Protein AF-A0A521XSM0-F1 (afdb_monomer_lite)

Sequence (85 aa):
EEDQRTRFGHMLEAFEYGAPPHGGVAPGMDRTAALFAQETDIRETIAFPKTKSATDLMTGAPSPVDQAALDVVGLTVKKDVIPNP

Radius of gyration: 21.19 Å; chains: 1; bounding box: 44×44×40 Å

pLDDT: mean 91.4, std 12.38, range [40.0, 98.19]

Secondary structure (DSSP, 8-state):
-HHHHHHHHHHHHHHHTTPPP-------HHHHHHHHTT-SSGGGSSSSPPPTTS-BTTTTBS----HHHHHHTT----S--PPP-

Foldseek 3Di:
DVVCCVPCVVVVVVVVVPDDDDDDDDDDPLVVQCVVVVHPDSVVVDPQDADPLRAGPVVRPPDDDDPVVCVVVVHDDDPDDDPDD

Structure (mmCIF, N/CA/C/O backbone):
data_AF-A0A521XSM0-F1
#
_entry.id   AF-A0A521XSM0-F1
#
loop_
_atom_site.group_PDB
_atom_site.id
_atom_site.type_symbol
_atom_site.label_atom_id
_atom_site.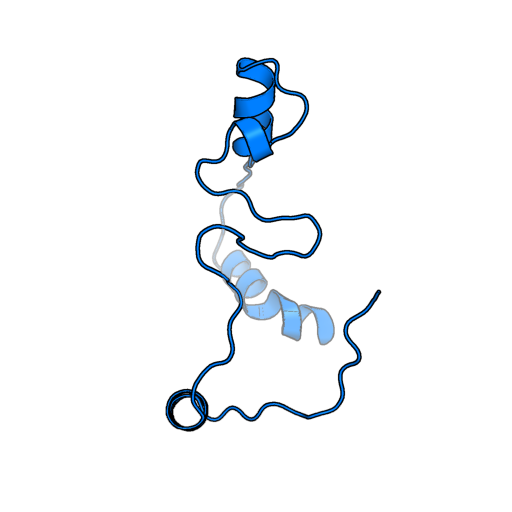label_alt_id
_atom_site.label_comp_id
_atom_site.label_asym_id
_atom_site.label_entity_id
_atom_site.label_seq_id
_atom_site.pdbx_PDB_ins_code
_atom_site.Cartn_x
_atom_site.Cartn_y
_atom_site.Cartn_z
_atom_site.occupancy
_atom_site.B_iso_or_equiv
_atom_site.auth_seq_id
_atom_site.auth_comp_id
_atom_site.auth_asym_id
_atom_site.auth_atom_id
_atom_site.pdbx_PDB_model_num
ATOM 1 N N . GLU A 1 1 ? 25.347 -2.912 -9.848 1.00 67.75 1 GLU A N 1
ATOM 2 C CA . GLU A 1 1 ? 24.746 -2.585 -11.160 1.00 67.75 1 GLU A CA 1
ATOM 3 C C . G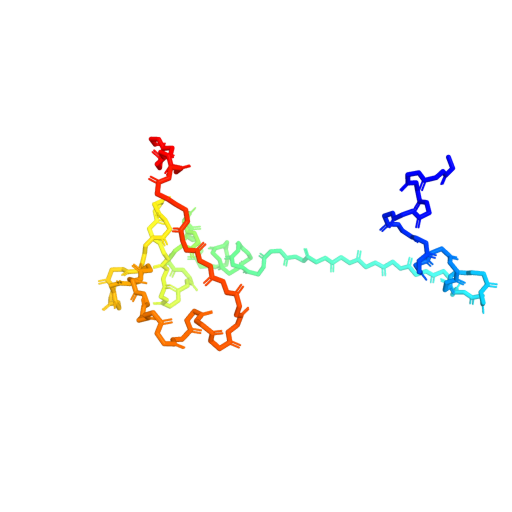LU A 1 1 ? 23.613 -3.546 -11.523 1.00 67.75 1 GLU A C 1
ATOM 5 O O . GLU A 1 1 ? 22.514 -3.086 -11.801 1.00 67.75 1 GLU A O 1
ATOM 10 N N . GLU A 1 2 ? 23.823 -4.860 -11.425 1.00 83.06 2 GLU A N 1
ATOM 11 C CA . GLU A 1 2 ? 22.812 -5.881 -11.760 1.00 83.06 2 GLU A CA 1
ATOM 12 C C . GLU A 1 2 ? 21.528 -5.831 -10.900 1.00 83.06 2 GLU A C 1
ATOM 14 O O . GLU A 1 2 ? 20.421 -5.869 -11.438 1.00 83.06 2 GLU A O 1
ATOM 19 N N . ASP A 1 3 ? 21.645 -5.647 -9.580 1.00 91.19 3 ASP A N 1
ATOM 20 C CA . ASP A 1 3 ? 20.482 -5.527 -8.676 1.00 91.19 3 ASP A CA 1
ATOM 21 C C . ASP A 1 3 ? 19.628 -4.276 -8.969 1.00 91.19 3 ASP A C 1
ATOM 23 O O . ASP A 1 3 ? 18.398 -4.326 -9.024 1.00 91.19 3 ASP A O 1
ATOM 27 N N . GLN A 1 4 ? 20.281 -3.146 -9.259 1.00 90.00 4 GLN A N 1
ATOM 28 C CA . GLN A 1 4 ? 19.596 -1.903 -9.631 1.00 90.00 4 GLN A CA 1
ATOM 29 C C . GLN A 1 4 ? 18.865 -2.048 -10.965 1.00 90.00 4 GLN A C 1
ATOM 31 O O . GLN A 1 4 ? 17.723 -1.606 -11.093 1.00 90.00 4 GLN A O 1
ATOM 36 N N . ARG A 1 5 ? 19.496 -2.701 -11.949 1.00 91.88 5 ARG A N 1
ATOM 37 C CA . ARG A 1 5 ? 18.883 -2.949 -13.255 1.00 91.88 5 ARG A CA 1
ATOM 38 C C . ARG A 1 5 ? 17.689 -3.901 -13.139 1.00 91.88 5 ARG A C 1
ATOM 40 O O . ARG A 1 5 ? 16.663 -3.637 -13.755 1.00 91.88 5 ARG A O 1
ATOM 47 N N . THR A 1 6 ? 17.781 -4.932 -12.300 1.00 94.19 6 THR A N 1
ATOM 48 C CA . THR A 1 6 ? 16.684 -5.886 -12.056 1.00 94.19 6 THR A CA 1
ATOM 49 C C . THR A 1 6 ? 15.477 -5.226 -11.386 1.00 94.19 6 THR A C 1
ATOM 51 O O . THR A 1 6 ? 14.340 -5.472 -11.780 1.00 94.19 6 THR A O 1
ATOM 54 N N . ARG A 1 7 ? 15.697 -4.363 -10.387 1.00 94.00 7 ARG A N 1
ATOM 55 C CA . ARG A 1 7 ? 14.606 -3.749 -9.609 1.00 94.00 7 ARG A CA 1
ATOM 56 C C . ARG A 1 7 ? 14.027 -2.481 -10.241 1.00 94.00 7 ARG A C 1
ATOM 58 O O . ARG A 1 7 ? 12.836 -2.225 -10.092 1.00 94.00 7 ARG A O 1
ATOM 65 N N . PHE A 1 8 ? 14.851 -1.690 -10.931 1.00 95.94 8 PHE A N 1
ATOM 66 C CA . PHE A 1 8 ? 14.501 -0.333 -11.377 1.00 95.94 8 PHE A CA 1
ATOM 67 C C . PHE A 1 8 ? 14.833 -0.048 -12.849 1.00 95.94 8 PHE A C 1
ATOM 69 O O . PHE A 1 8 ? 14.701 1.092 -13.287 1.00 95.94 8 PHE A O 1
ATOM 76 N N . GLY A 1 9 ? 15.247 -1.049 -13.634 1.00 94.25 9 GLY A N 1
ATOM 77 C CA . GLY A 1 9 ? 15.744 -0.851 -15.001 1.00 94.25 9 GLY A CA 1
ATOM 78 C C . GLY A 1 9 ? 14.787 -0.097 -15.925 1.00 94.25 9 GLY A C 1
ATOM 79 O O . GLY A 1 9 ? 15.223 0.844 -16.580 1.00 94.25 9 GLY A O 1
ATOM 80 N N . HIS A 1 10 ? 13.497 -0.446 -15.906 1.00 93.75 10 HIS A N 1
ATOM 81 C CA . HIS A 1 10 ? 12.467 0.220 -16.715 1.00 93.75 10 HIS A CA 1
ATOM 82 C C . HIS A 1 10 ? 12.321 1.716 -16.380 1.00 93.75 10 HIS A C 1
ATOM 84 O O . HIS A 1 10 ? 12.126 2.543 -17.264 1.00 93.75 10 HIS A O 1
ATOM 90 N N . MET A 1 11 ? 12.427 2.075 -15.097 1.00 95.31 11 MET A N 1
ATOM 91 C CA . MET A 1 11 ? 12.312 3.459 -14.636 1.00 95.31 11 MET A CA 1
ATOM 92 C C . MET A 1 11 ? 13.559 4.267 -15.005 1.00 95.31 11 MET A C 1
ATO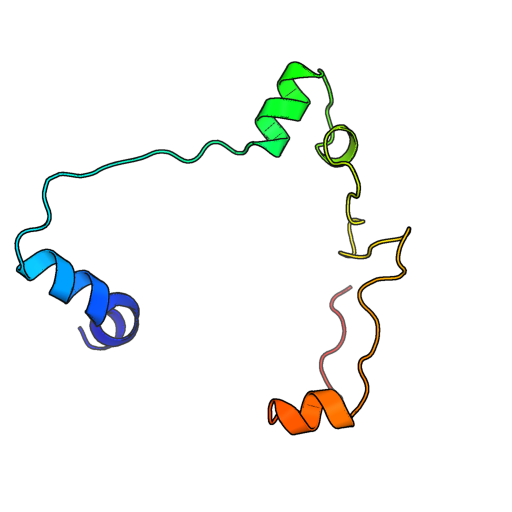M 94 O O . MET A 1 11 ? 13.443 5.408 -15.440 1.00 95.31 11 MET A O 1
ATOM 98 N N . LEU A 1 12 ? 14.747 3.673 -14.855 1.00 93.50 12 LEU A N 1
ATOM 99 C CA . LEU A 1 12 ? 16.012 4.315 -15.219 1.00 93.50 12 LEU A CA 1
ATOM 100 C C . LEU A 1 12 ? 16.082 4.598 -16.722 1.00 93.50 12 LEU A C 1
ATOM 102 O O . LEU A 1 12 ? 16.431 5.706 -17.110 1.00 93.50 12 LEU A O 1
ATOM 106 N N . GLU A 1 13 ? 15.675 3.634 -17.549 1.00 93.81 13 GLU A N 1
ATOM 107 C CA . GLU A 1 13 ? 15.562 3.807 -19.000 1.00 93.81 13 GLU A CA 1
ATOM 108 C C . GLU A 1 13 ? 14.571 4.927 -19.357 1.00 93.81 13 GLU A C 1
ATOM 110 O O . GLU A 1 13 ? 14.877 5.793 -20.171 1.00 93.81 13 GLU A O 1
ATOM 115 N N . ALA A 1 14 ? 13.417 4.997 -18.685 1.00 94.69 14 ALA A N 1
ATOM 116 C CA . ALA A 1 14 ? 12.462 6.086 -18.894 1.00 94.69 14 ALA A CA 1
ATOM 117 C C . ALA A 1 14 ? 13.056 7.479 -18.591 1.00 94.69 14 ALA A C 1
ATOM 119 O O . ALA A 1 14 ? 12.708 8.455 -19.257 1.00 94.69 14 ALA A O 1
ATOM 120 N N . PHE A 1 15 ? 13.967 7.593 -17.618 1.00 93.81 15 PHE A N 1
ATOM 121 C CA . PHE A 1 15 ? 14.644 8.857 -17.308 1.00 93.81 15 PHE A CA 1
ATOM 122 C C . PHE A 1 15 ? 15.672 9.274 -18.368 1.00 93.81 15 PHE A C 1
ATOM 124 O O . PHE A 1 15 ? 15.862 10.476 -18.573 1.00 93.81 15 PHE A O 1
ATOM 131 N N . GLU A 1 16 ? 16.277 8.324 -19.086 1.00 94.62 16 GLU A N 1
ATOM 132 C CA . GLU A 1 16 ? 17.225 8.597 -20.178 1.00 94.62 16 GLU A CA 1
ATOM 133 C C . GLU A 1 16 ? 16.561 9.313 -21.371 1.00 94.62 16 GLU A C 1
ATOM 135 O O . GLU A 1 16 ? 17.226 10.056 -22.093 1.00 94.62 16 GLU A O 1
ATOM 140 N N . TYR A 1 17 ? 15.237 9.192 -21.531 1.00 95.44 17 TYR A N 1
ATOM 141 C CA . TYR A 1 17 ? 14.457 9.904 -22.554 1.00 95.44 17 TYR A CA 1
ATOM 142 C C . TYR A 1 17 ? 14.092 11.355 -22.187 1.00 95.44 17 TYR A C 1
ATOM 144 O O . TYR A 1 17 ? 13.301 11.989 -22.886 1.00 95.44 17 TYR A O 1
ATOM 152 N N . GLY A 1 18 ? 14.674 11.908 -21.118 1.00 92.00 18 GLY A N 1
ATOM 153 C CA . GLY A 1 18 ? 14.523 13.321 -20.764 1.00 92.00 18 GLY A CA 1
ATOM 154 C C . GLY A 1 18 ? 13.315 13.610 -19.877 1.00 92.00 18 GLY A C 1
ATOM 155 O O . GLY A 1 18 ? 12.559 14.548 -20.138 1.00 92.00 18 GLY A O 1
ATOM 156 N N . ALA A 1 19 ? 13.134 12.826 -18.810 1.00 94.31 19 ALA A N 1
ATOM 157 C CA . ALA A 1 19 ? 12.132 13.139 -17.794 1.00 94.31 19 ALA A CA 1
ATOM 158 C C . ALA A 1 19 ? 12.385 14.545 -17.190 1.00 94.31 19 ALA A C 1
ATOM 160 O O . ALA A 1 19 ? 13.519 14.853 -16.814 1.00 94.31 19 ALA A O 1
ATOM 161 N N . PRO A 1 20 ? 11.361 15.415 -17.080 1.00 95.06 20 PRO A N 1
ATOM 162 C CA . PRO A 1 20 ? 11.528 16.766 -16.543 1.00 95.06 20 PRO A CA 1
ATOM 163 C C . PRO A 1 20 ? 11.793 16.738 -15.028 1.00 95.06 20 PRO A C 1
ATOM 165 O O .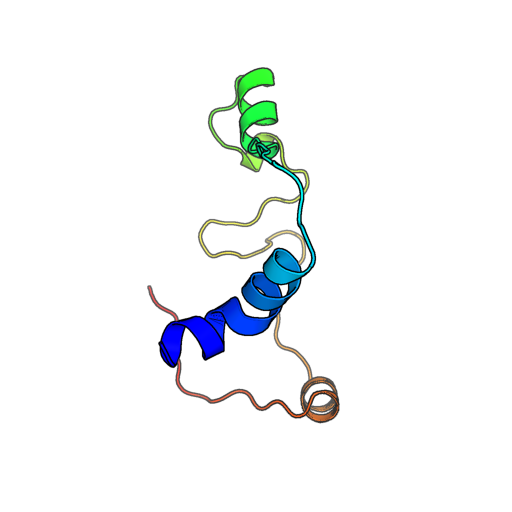 PRO A 1 20 ? 11.524 15.725 -14.378 1.00 95.06 20 PRO A O 1
ATOM 168 N N . PRO A 1 21 ? 12.243 17.848 -14.415 1.00 95.19 21 PRO A N 1
ATOM 169 C CA . PRO A 1 21 ? 12.252 17.980 -12.961 1.00 95.19 21 PRO A CA 1
ATOM 170 C C . PRO A 1 21 ? 10.831 17.799 -12.409 1.00 95.19 21 PRO A C 1
ATOM 172 O O . PRO A 1 21 ? 9.929 18.565 -12.745 1.00 95.19 21 PRO A O 1
ATOM 175 N N . HIS A 1 22 ? 10.622 16.776 -11.585 1.00 94.69 22 HIS A N 1
ATOM 176 C CA . HIS A 1 22 ? 9.313 16.424 -11.042 1.00 94.69 22 HIS A CA 1
ATOM 177 C C . HIS A 1 22 ? 9.407 16.115 -9.547 1.00 94.69 22 HIS A C 1
ATOM 179 O O . HIS A 1 22 ? 10.443 15.691 -9.039 1.00 94.69 2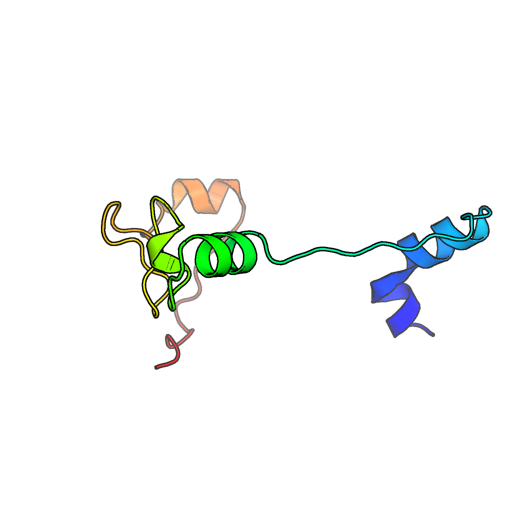2 HIS A O 1
ATOM 185 N N . GLY A 1 23 ? 8.306 16.346 -8.838 1.00 95.94 23 GLY A N 1
ATOM 186 C CA . GLY A 1 23 ? 8.167 16.081 -7.413 1.00 95.94 23 GLY A CA 1
ATOM 187 C C . GLY A 1 23 ? 6.695 16.090 -7.018 1.00 95.94 23 GLY A C 1
ATOM 188 O O . GLY A 1 23 ? 5.864 16.674 -7.712 1.00 95.94 23 GLY A O 1
ATOM 189 N N . GLY A 1 24 ? 6.365 15.425 -5.916 1.00 95.94 24 GLY A N 1
ATOM 190 C CA . GLY A 1 24 ? 4.991 15.310 -5.439 1.00 95.94 24 GLY A CA 1
ATOM 191 C C . GLY A 1 24 ? 4.922 14.923 -3.968 1.00 95.94 24 GLY A C 1
ATOM 192 O O . GLY A 1 24 ? 5.933 14.609 -3.342 1.00 95.94 24 GLY A O 1
ATOM 193 N N . VAL A 1 25 ? 3.711 14.955 -3.419 1.00 96.94 25 VAL A N 1
ATOM 194 C CA . VAL A 1 25 ? 3.408 14.563 -2.039 1.00 96.94 25 VAL A CA 1
ATOM 195 C C . VAL A 1 25 ? 2.096 13.781 -2.017 1.00 96.94 25 VAL A C 1
ATOM 197 O O . VAL A 1 25 ? 1.187 14.082 -2.788 1.00 96.94 25 VAL A O 1
ATOM 200 N N . ALA A 1 26 ? 1.995 12.788 -1.134 1.00 96.38 26 ALA A N 1
ATOM 201 C CA . ALA A 1 26 ? 0.789 11.989 -0.932 1.00 96.38 26 ALA A CA 1
ATOM 202 C C . ALA A 1 26 ? 0.367 12.052 0.549 1.00 96.38 26 ALA A C 1
ATOM 204 O O . ALA A 1 26 ? 0.979 11.377 1.381 1.00 96.38 26 ALA A O 1
ATOM 205 N N . PRO A 1 27 ? -0.629 12.882 0.918 1.00 95.56 27 PRO A N 1
ATOM 206 C CA . PRO A 1 27 ? -1.139 12.909 2.283 1.00 95.56 27 PRO A CA 1
ATOM 207 C C . PRO A 1 27 ? -1.951 11.643 2.589 1.00 95.56 27 PRO A C 1
ATOM 209 O O . PRO A 1 27 ? -2.673 11.124 1.738 1.00 95.56 27 PRO A O 1
ATOM 212 N N . GLY A 1 28 ? -1.862 11.159 3.829 1.00 96.94 28 GLY A N 1
ATOM 213 C CA . GLY A 1 28 ? -2.675 10.037 4.298 1.00 96.94 28 GLY A CA 1
ATOM 214 C C . GLY A 1 28 ? -4.124 10.466 4.525 1.00 96.94 28 GLY A C 1
ATOM 215 O O . GLY A 1 28 ? -4.438 10.984 5.594 1.00 96.94 28 GLY A O 1
ATOM 216 N N . MET A 1 29 ? -4.992 10.235 3.537 1.00 97.00 29 MET A N 1
ATOM 217 C CA . MET A 1 29 ? -6.387 10.700 3.534 1.00 97.00 29 MET A CA 1
ATOM 218 C C . MET A 1 29 ? -7.177 10.268 4.775 1.00 97.00 29 MET A C 1
ATOM 220 O O . MET A 1 29 ? -7.846 11.104 5.381 1.00 97.00 29 MET A O 1
ATOM 224 N N . ASP A 1 30 ? -7.049 9.012 5.211 1.00 97.50 30 ASP A N 1
ATOM 225 C CA . ASP A 1 30 ? -7.779 8.496 6.380 1.00 97.50 30 ASP A CA 1
ATOM 226 C C . ASP A 1 30 ? -7.373 9.226 7.665 1.00 97.50 30 ASP A C 1
ATOM 228 O O . ASP A 1 30 ? -8.207 9.598 8.493 1.00 97.50 30 ASP A O 1
ATOM 232 N N . ARG A 1 31 ? -6.069 9.503 7.804 1.00 97.69 31 ARG A N 1
ATOM 233 C CA . ARG A 1 31 ? -5.535 10.266 8.933 1.00 97.69 31 ARG A CA 1
ATOM 234 C C . ARG A 1 31 ? -5.977 11.722 8.870 1.00 97.69 31 ARG A C 1
ATOM 236 O O . ARG A 1 31 ? -6.340 12.274 9.903 1.00 97.69 31 ARG A O 1
ATOM 243 N N . THR A 1 32 ? -5.948 12.344 7.694 1.00 98.00 32 THR A N 1
ATOM 244 C CA . THR A 1 32 ? -6.429 13.717 7.507 1.00 98.00 32 THR A CA 1
ATOM 245 C C . THR A 1 32 ? -7.905 13.836 7.892 1.00 98.00 32 THR A C 1
ATOM 247 O O . THR A 1 32 ? -8.260 14.744 8.640 1.00 98.00 32 THR A O 1
ATOM 250 N N . ALA A 1 33 ? -8.747 12.894 7.460 1.00 97.88 33 ALA A N 1
ATOM 251 C CA . ALA A 1 33 ? -10.159 12.850 7.825 1.00 97.88 33 ALA A CA 1
ATOM 252 C C . ALA A 1 33 ? -10.362 12.667 9.338 1.00 97.88 33 ALA A C 1
ATOM 254 O O . ALA A 1 33 ? -11.131 13.416 9.933 1.00 97.88 33 ALA A O 1
ATOM 255 N N . ALA A 1 34 ? -9.637 11.738 9.972 1.00 98.19 34 ALA A N 1
ATOM 256 C CA . ALA A 1 34 ? -9.716 11.517 11.419 1.00 98.19 34 ALA A CA 1
ATOM 257 C C . ALA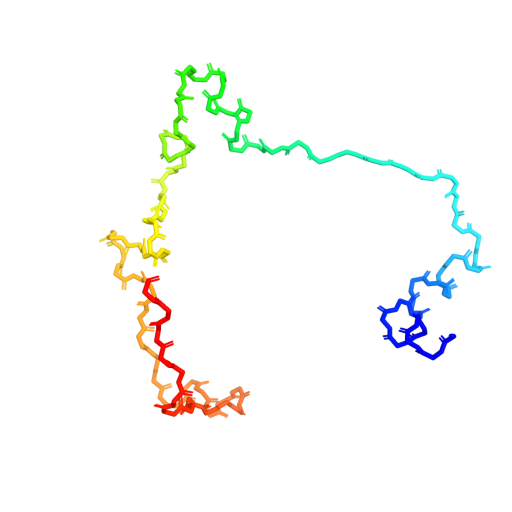 A 1 34 ? -9.341 12.776 12.213 1.00 98.19 34 ALA A C 1
ATOM 259 O O . ALA A 1 34 ? -10.060 13.170 13.124 1.00 98.19 34 ALA A O 1
ATOM 260 N N . LEU A 1 35 ? -8.277 13.479 11.811 1.00 97.88 35 LEU A N 1
ATOM 261 C CA . LEU A 1 35 ? -7.878 14.736 12.450 1.00 97.88 35 LEU A CA 1
ATOM 262 C C . LEU A 1 35 ? -8.964 15.817 12.343 1.00 97.88 35 LEU A C 1
ATOM 264 O O . LEU A 1 35 ? -9.214 16.519 13.321 1.00 97.88 35 LEU A O 1
ATOM 268 N N . PHE A 1 36 ? -9.625 15.947 11.189 1.00 97.94 36 PHE A N 1
ATOM 269 C CA . PHE A 1 36 ? -10.726 16.902 11.012 1.00 97.94 36 PHE A CA 1
ATOM 270 C C . PHE A 1 36 ? -11.994 16.506 11.771 1.00 97.94 36 PHE A C 1
ATOM 272 O O . PHE A 1 36 ? -12.710 17.385 12.243 1.00 97.94 36 PHE A O 1
ATOM 279 N N . ALA A 1 37 ? -12.241 15.207 11.931 1.00 98.00 37 ALA A N 1
ATOM 280 C CA . ALA A 1 37 ? -13.326 14.674 12.748 1.00 98.00 37 ALA A CA 1
ATOM 281 C C . ALA A 1 37 ? -13.007 14.663 14.257 1.00 98.00 37 ALA A C 1
ATOM 283 O O . ALA A 1 37 ? -13.861 14.290 15.050 1.00 98.00 37 ALA A O 1
ATOM 284 N N . GLN A 1 38 ? -11.801 15.088 14.662 1.00 97.81 38 GLN A N 1
ATOM 285 C CA . GLN A 1 38 ? -11.285 14.981 16.035 1.00 97.81 38 GLN A CA 1
ATOM 286 C C . GLN A 1 38 ? -11.234 13.538 16.568 1.00 97.81 38 GLN A C 1
ATOM 288 O O . GLN A 1 38 ? -11.257 13.313 17.777 1.00 97.81 38 GLN A O 1
ATOM 293 N N . GLU A 1 39 ? -11.095 12.570 15.666 1.00 98.19 39 GLU A N 1
ATOM 294 C CA . GLU A 1 39 ? -11.003 11.153 15.980 1.00 98.19 39 GLU A CA 1
ATOM 295 C C . GLU A 1 39 ? -9.553 10.694 16.147 1.00 98.19 39 GLU A C 1
ATOM 297 O O . GLU A 1 39 ? -8.633 11.111 15.434 1.00 98.19 39 GLU A O 1
ATOM 302 N N . THR A 1 40 ? -9.339 9.799 17.112 1.00 96.50 40 THR A N 1
ATOM 303 C CA . THR A 1 40 ? -8.001 9.260 17.421 1.00 96.50 40 THR A CA 1
ATOM 304 C C . THR A 1 40 ? -7.674 7.983 16.645 1.00 96.50 40 THR A C 1
ATOM 306 O O . THR A 1 40 ? -6.495 7.674 16.439 1.00 96.50 40 THR A O 1
ATOM 309 N N . ASP A 1 41 ? -8.700 7.272 16.172 1.00 96.56 41 ASP A N 1
ATOM 310 C CA . ASP A 1 41 ? -8.596 6.056 15.370 1.00 96.56 41 ASP A CA 1
ATOM 311 C C . ASP A 1 41 ? -9.165 6.316 13.967 1.00 96.56 41 ASP A C 1
ATOM 313 O O . ASP A 1 41 ? -10.267 6.833 13.811 1.00 96.56 41 ASP A O 1
ATOM 317 N N . ILE A 1 42 ? -8.417 5.936 12.927 1.00 97.00 42 ILE A N 1
ATOM 318 C CA . ILE A 1 42 ? -8.861 6.078 11.529 1.00 97.00 42 ILE A CA 1
ATOM 319 C C . ILE A 1 42 ? -10.072 5.195 11.213 1.00 97.00 42 ILE A C 1
ATOM 321 O O . ILE A 1 42 ? -10.758 5.412 10.222 1.00 97.00 42 ILE A O 1
ATOM 325 N N . ARG A 1 43 ? -10.342 4.181 12.042 1.00 96.31 43 ARG A N 1
ATOM 326 C CA . ARG A 1 43 ? -11.492 3.294 11.864 1.00 96.31 43 ARG A CA 1
ATOM 327 C C . ARG A 1 43 ? -12.825 4.018 12.047 1.00 96.31 43 ARG A C 1
ATOM 329 O O . ARG A 1 43 ? -13.799 3.574 11.456 1.00 96.31 43 ARG A O 1
ATOM 336 N N . GLU A 1 44 ? -12.841 5.147 12.755 1.00 96.94 44 GLU A N 1
ATOM 337 C CA . GLU A 1 44 ? -14.034 5.990 12.922 1.00 96.94 44 GLU A CA 1
ATOM 338 C C . GLU A 1 44 ? -14.370 6.807 11.659 1.00 96.94 44 GLU A C 1
ATOM 340 O O . GLU A 1 44 ? -15.486 7.297 11.510 1.00 96.94 44 GLU A O 1
ATOM 345 N N . THR A 1 45 ? -13.431 6.936 10.712 1.00 97.12 45 THR A N 1
ATOM 346 C CA . THR A 1 45 ? -13.630 7.670 9.446 1.00 97.12 45 THR A CA 1
ATOM 347 C C . THR A 1 45 ? -13.659 6.778 8.206 1.00 97.12 45 THR A C 1
ATOM 349 O O . THR A 1 45 ? -13.816 7.274 7.089 1.00 97.12 45 THR A O 1
ATOM 352 N N . ILE A 1 46 ? -13.562 5.459 8.381 1.00 97.81 46 ILE A N 1
ATOM 353 C CA . ILE A 1 46 ? -13.637 4.466 7.306 1.00 97.81 46 ILE A CA 1
ATOM 354 C C . ILE A 1 46 ? -14.971 3.730 7.429 1.00 97.81 46 ILE A C 1
ATOM 356 O O . ILE A 1 46 ? -15.267 3.165 8.472 1.00 97.81 46 ILE A O 1
ATOM 360 N N . ALA A 1 47 ? -15.759 3.675 6.352 1.00 96.69 47 ALA A N 1
ATOM 361 C CA . ALA A 1 47 ? -17.101 3.081 6.394 1.00 96.69 47 ALA A CA 1
ATOM 362 C C . ALA A 1 47 ? -17.117 1.591 6.804 1.00 96.69 47 ALA A C 1
ATOM 364 O O . ALA A 1 47 ? -18.004 1.162 7.535 1.00 96.69 47 ALA A O 1
ATOM 365 N N . PHE A 1 48 ? -16.136 0.806 6.339 1.00 96.88 48 PHE A N 1
ATOM 366 C CA . PHE A 1 48 ? -16.022 -0.634 6.615 1.00 96.88 48 PHE A CA 1
ATOM 367 C C . PHE A 1 48 ? -14.586 -0.995 7.031 1.00 96.88 48 PHE A C 1
ATOM 369 O O . PHE A 1 48 ? -13.818 -1.557 6.233 1.00 96.88 48 PHE A O 1
ATOM 376 N N . PRO A 1 49 ? -14.174 -0.625 8.257 1.00 96.62 49 PRO A N 1
ATOM 377 C CA . PRO A 1 49 ? -12.809 -0.821 8.708 1.00 96.62 49 PRO A CA 1
ATOM 378 C C . PRO A 1 49 ? -12.515 -2.307 8.923 1.00 96.62 49 PRO A C 1
ATOM 380 O O . PRO A 1 49 ? -13.394 -3.108 9.245 1.00 96.62 49 PRO A O 1
ATOM 383 N N . LYS A 1 50 ? -11.245 -2.681 8.780 1.00 96.75 50 LYS A N 1
ATOM 384 C CA . LYS A 1 50 ? -10.767 -4.016 9.155 1.00 96.75 50 LYS A CA 1
ATOM 385 C C . LYS A 1 50 ? -10.323 -4.028 10.618 1.00 96.75 50 LYS A C 1
ATOM 387 O O . LYS A 1 50 ? -9.980 -2.996 11.200 1.00 96.75 50 LYS A O 1
ATOM 392 N N . THR A 1 51 ? -10.324 -5.208 11.225 1.00 95.12 51 THR A N 1
ATOM 393 C CA . THR A 1 51 ? -9.771 -5.426 12.565 1.00 95.12 51 THR A CA 1
ATOM 394 C C . THR A 1 51 ? -8.239 -5.389 12.545 1.00 95.12 51 THR A C 1
ATOM 396 O O . THR A 1 51 ? -7.604 -5.385 11.490 1.00 95.12 51 THR A O 1
ATOM 399 N N . LYS A 1 52 ? -7.619 -5.426 13.733 1.00 93.12 52 LYS A N 1
ATOM 400 C CA . LYS A 1 52 ? -6.155 -5.531 13.869 1.00 93.12 52 LYS A CA 1
ATOM 401 C C . LYS A 1 52 ? -5.582 -6.816 13.258 1.00 93.12 52 LYS A C 1
ATOM 403 O O . LYS A 1 52 ? -4.428 -6.815 12.855 1.00 93.12 52 LYS A O 1
ATOM 408 N N . SER A 1 53 ? -6.385 -7.876 13.155 1.00 93.69 53 SER A N 1
ATOM 409 C CA . SER A 1 53 ? -6.030 -9.136 12.492 1.00 93.69 53 SER A CA 1
ATOM 410 C C . SER A 1 53 ? -6.372 -9.139 10.995 1.00 93.69 53 SER A C 1
ATOM 412 O O . SER A 1 53 ? -6.490 -10.206 10.402 1.00 93.69 53 SER A O 1
ATOM 414 N N . ALA A 1 54 ? -6.584 -7.963 10.389 1.00 94.12 54 ALA A N 1
ATOM 415 C CA . ALA A 1 54 ? -6.935 -7.781 8.978 1.00 94.12 54 ALA A CA 1
ATOM 416 C C . ALA A 1 54 ? -8.239 -8.476 8.533 1.00 94.12 54 ALA A C 1
ATOM 418 O O . ALA A 1 54 ? -8.419 -8.760 7.349 1.00 94.12 54 ALA A O 1
ATOM 419 N N . THR A 1 55 ? -9.173 -8.716 9.459 1.00 95.38 55 THR A N 1
ATOM 420 C CA . THR A 1 55 ? -10.475 -9.324 9.146 1.00 95.38 55 THR A CA 1
ATOM 421 C C . THR A 1 55 ? -11.569 -8.273 8.991 1.00 95.38 55 THR A C 1
ATOM 423 O O . THR A 1 55 ? -11.552 -7.226 9.638 1.00 95.38 55 THR A O 1
ATOM 426 N N . ASP A 1 56 ? -12.536 -8.553 8.127 1.00 95.25 56 ASP A N 1
ATOM 427 C CA . ASP A 1 56 ? -13.795 -7.829 8.014 1.00 95.25 56 ASP A CA 1
ATOM 428 C C . ASP A 1 56 ? -14.881 -8.595 8.767 1.00 95.25 56 ASP A C 1
ATOM 430 O O . ASP A 1 56 ? -15.274 -9.688 8.361 1.00 95.25 56 ASP A O 1
ATOM 434 N N . LEU A 1 57 ? -15.375 -8.024 9.864 1.00 92.44 57 LEU A N 1
ATOM 435 C CA . LEU A 1 57 ? -16.404 -8.673 10.677 1.00 92.44 57 LEU A CA 1
ATOM 436 C C . LEU A 1 57 ? -17.794 -8.623 10.036 1.00 92.44 57 LEU A C 1
ATOM 438 O O . LEU A 1 57 ? -18.622 -9.474 10.345 1.00 92.44 57 LEU A O 1
ATOM 442 N N . MET A 1 58 ? -18.061 -7.647 9.165 1.00 95.56 58 MET A N 1
ATOM 443 C CA . MET A 1 58 ? -19.363 -7.504 8.516 1.00 95.56 58 MET A CA 1
ATOM 444 C C . MET A 1 58 ? -19.539 -8.543 7.409 1.00 95.56 58 MET A C 1
ATOM 446 O O . MET A 1 58 ? -20.615 -9.118 7.270 1.00 95.56 58 MET A O 1
ATOM 450 N N . THR A 1 59 ? -18.489 -8.775 6.619 1.00 95.62 59 THR A N 1
ATOM 451 C CA . THR A 1 59 ? -18.544 -9.682 5.460 1.00 95.62 59 THR A CA 1
ATOM 452 C C . THR A 1 59 ? -17.933 -11.056 5.725 1.00 95.62 59 THR A C 1
ATOM 454 O O . THR A 1 59 ? -18.128 -11.968 4.925 1.00 95.62 59 THR A O 1
ATOM 457 N N . GLY A 1 60 ? -17.209 -11.232 6.834 1.00 93.00 60 GLY A N 1
ATOM 458 C CA . GLY A 1 60 ? -16.510 -12.480 7.150 1.00 93.00 60 GLY A CA 1
ATOM 459 C C . GLY A 1 60 ? -15.261 -12.716 6.295 1.00 93.00 60 GLY A C 1
ATOM 460 O O . GLY A 1 60 ? -14.871 -13.863 6.091 1.00 93.00 60 GLY A O 1
ATOM 461 N N . ALA A 1 61 ? -14.647 -11.651 5.771 1.00 95.25 61 ALA A N 1
ATOM 462 C CA . ALA A 1 61 ? -13.434 -11.730 4.959 1.00 95.25 61 ALA A CA 1
ATOM 463 C C . ALA A 1 61 ? -12.150 -11.641 5.818 1.00 95.25 61 ALA A C 1
ATOM 465 O O . ALA A 1 61 ? -12.164 -11.003 6.873 1.00 95.25 61 ALA A O 1
ATOM 466 N N . PRO A 1 62 ? -11.006 -12.188 5.365 1.00 94.06 62 PRO A N 1
ATOM 467 C CA . PRO A 1 62 ? -10.853 -13.067 4.205 1.00 94.06 62 PRO A CA 1
ATOM 468 C C . PRO A 1 62 ? -11.532 -14.425 4.429 1.00 94.06 62 PRO A C 1
ATOM 470 O O . PRO A 1 62 ? -11.644 -14.894 5.558 1.00 94.06 62 PRO A O 1
ATOM 473 N N . SER A 1 63 ? -11.949 -15.066 3.340 1.00 93.06 63 SER A N 1
ATOM 474 C CA . SER A 1 63 ? -12.565 -16.393 3.345 1.00 93.06 63 SER A CA 1
ATOM 475 C C . SER A 1 63 ? -11.823 -17.345 2.397 1.00 93.06 63 SER A C 1
ATOM 477 O O . SER A 1 63 ? -11.128 -16.888 1.483 1.00 93.06 63 SER A O 1
ATOM 479 N N . PRO A 1 64 ? -11.929 -18.671 2.601 1.00 91.44 64 PRO A N 1
ATOM 480 C CA . PRO A 1 64 ? -11.405 -19.649 1.654 1.00 91.44 64 PRO A CA 1
ATOM 481 C C . PRO A 1 64 ? -12.032 -19.489 0.264 1.00 91.44 64 PRO A C 1
ATOM 483 O O . PRO A 1 64 ? -13.191 -19.095 0.139 1.00 91.44 64 PRO A O 1
ATOM 486 N N . VAL A 1 65 ? -11.267 -19.840 -0.770 1.00 94.12 65 VAL A N 1
ATOM 487 C CA . VAL A 1 65 ? -11.718 -19.865 -2.166 1.00 94.12 65 VAL A CA 1
ATOM 488 C C . VAL A 1 65 ? -11.750 -21.304 -2.683 1.00 94.12 65 VAL A C 1
ATOM 490 O O . VAL A 1 65 ? -10.964 -22.144 -2.239 1.00 94.12 65 VAL A O 1
ATOM 493 N N . ASP A 1 66 ? -12.641 -21.584 -3.631 1.00 94.25 66 ASP A N 1
ATOM 494 C CA . ASP A 1 66 ? -12.749 -22.895 -4.266 1.00 94.25 66 ASP A CA 1
ATOM 495 C C . ASP A 1 66 ? -11.519 -23.235 -5.114 1.00 94.25 66 ASP A C 1
ATOM 497 O O . ASP A 1 66 ? -10.924 -22.375 -5.771 1.00 94.25 66 ASP A O 1
ATOM 501 N N . GLN A 1 67 ? -11.190 -24.528 -5.176 1.00 94.25 67 GLN A N 1
ATOM 502 C CA . GLN A 1 67 ? -10.054 -25.026 -5.956 1.00 94.25 67 GLN A CA 1
ATOM 503 C C . GLN A 1 67 ? -10.160 -24.650 -7.441 1.00 94.25 67 GLN A C 1
ATOM 505 O O . GLN A 1 67 ? -9.167 -24.249 -8.037 1.00 94.25 67 GLN A O 1
ATOM 510 N N . ALA A 1 68 ? -11.369 -24.668 -8.012 1.00 96.69 68 ALA A N 1
ATOM 511 C CA . ALA A 1 68 ? -11.590 -24.295 -9.408 1.00 96.69 68 ALA A CA 1
ATOM 512 C C . ALA A 1 68 ? -11.121 -22.862 -9.727 1.00 96.69 68 ALA A C 1
ATOM 514 O O . ALA A 1 68 ? -10.599 -22.614 -10.811 1.00 96.69 68 ALA A O 1
ATOM 515 N N . ALA A 1 69 ? -11.264 -21.918 -8.789 1.00 96.12 69 ALA A N 1
ATOM 516 C CA . ALA A 1 69 ? -10.787 -20.551 -8.985 1.00 96.12 69 ALA A CA 1
ATOM 517 C C . ALA A 1 69 ? -9.254 -20.464 -8.916 1.00 96.12 69 ALA A C 1
ATOM 519 O O . ALA A 1 69 ? -8.655 -19.691 -9.661 1.00 96.12 69 ALA A O 1
ATOM 520 N N . LEU A 1 70 ? -8.621 -21.269 -8.055 1.00 96.31 70 LEU A N 1
ATOM 521 C CA . LEU A 1 70 ? -7.162 -21.362 -7.961 1.00 96.31 70 LEU A CA 1
ATOM 522 C C . LEU A 1 70 ? -6.550 -21.981 -9.221 1.00 96.31 70 LEU A C 1
ATOM 524 O O . LEU A 1 70 ? -5.529 -21.491 -9.702 1.00 96.31 70 LEU A O 1
ATOM 528 N N . ASP A 1 71 ? -7.198 -23.000 -9.783 1.00 96.75 71 ASP A N 1
ATOM 529 C CA . ASP A 1 71 ? -6.739 -23.688 -10.990 1.00 96.75 71 ASP A CA 1
ATOM 530 C C . ASP A 1 71 ? -6.699 -22.738 -12.195 1.00 96.75 71 ASP A C 1
ATOM 532 O O . ASP A 1 71 ? -5.728 -22.736 -12.952 1.00 96.75 71 ASP A O 1
ATOM 536 N N . VAL A 1 72 ? -7.706 -21.865 -12.334 1.00 97.31 72 VAL A N 1
ATOM 537 C CA . VAL A 1 72 ? -7.775 -20.859 -13.413 1.00 97.31 72 VAL A CA 1
ATOM 538 C C . VAL A 1 72 ? -6.596 -19.882 -13.372 1.00 97.31 72 VAL A C 1
ATOM 540 O O . VAL A 1 72 ? -6.136 -19.437 -14.422 1.00 97.31 72 VAL A O 1
ATOM 543 N N . VAL A 1 73 ? -6.084 -19.559 -12.181 1.00 97.38 73 VAL A N 1
ATOM 544 C CA . VAL A 1 73 ? -4.927 -18.663 -12.005 1.00 97.38 73 VAL A CA 1
ATOM 545 C C . VAL A 1 73 ? -3.606 -19.414 -11.802 1.00 97.38 73 VAL A C 1
ATOM 547 O O . VAL A 1 73 ? -2.577 -18.785 -11.560 1.00 97.38 73 VAL A O 1
ATOM 550 N N . GLY A 1 74 ? -3.614 -20.748 -11.904 1.00 96.50 74 GLY A N 1
ATOM 551 C CA . GLY A 1 74 ? -2.425 -21.589 -11.764 1.00 96.50 74 GLY A CA 1
ATOM 552 C C . GLY A 1 74 ? -1.801 -21.568 -10.365 1.00 96.50 74 GLY A C 1
ATOM 553 O O . GLY A 1 74 ? -0.582 -21.688 -10.239 1.00 96.50 74 GLY A O 1
ATOM 554 N N . LEU A 1 75 ? -2.606 -21.384 -9.313 1.00 96.06 75 LEU A N 1
ATOM 555 C CA . LEU A 1 75 ? -2.137 -21.315 -7.926 1.00 96.06 75 LEU A CA 1
ATOM 556 C C . LEU A 1 75 ? -2.495 -22.572 -7.127 1.00 96.06 75 LEU A C 1
ATOM 558 O O . LEU A 1 75 ? -3.470 -23.269 -7.384 1.00 96.06 75 LEU A O 1
ATOM 562 N N . THR A 1 76 ? -1.702 -22.857 -6.095 1.00 94.31 76 THR A N 1
ATOM 563 C CA . THR A 1 76 ? -1.984 -23.918 -5.121 1.00 94.31 76 THR A CA 1
ATOM 564 C C . THR A 1 76 ? -1.598 -23.437 -3.733 1.00 94.31 76 THR A C 1
ATOM 566 O O . THR A 1 76 ? -0.498 -22.921 -3.527 1.00 94.31 76 THR A O 1
ATOM 569 N N . VAL A 1 77 ? -2.493 -23.621 -2.764 1.00 91.06 77 VAL A N 1
ATOM 570 C CA . VAL A 1 77 ? -2.220 -23.264 -1.369 1.00 91.06 77 VAL A CA 1
ATOM 571 C C . VAL A 1 77 ? -1.281 -24.307 -0.761 1.00 91.06 77 VAL A C 1
ATOM 573 O O . VAL A 1 77 ? -1.635 -25.478 -0.629 1.00 91.06 77 VAL A O 1
ATOM 576 N N . LYS A 1 78 ? -0.071 -23.886 -0.377 1.00 90.75 78 LYS A N 1
ATOM 577 C CA . LYS A 1 78 ? 0.856 -24.729 0.391 1.00 90.75 78 LYS A CA 1
ATOM 578 C C . LYS A 1 78 ? 0.385 -24.810 1.842 1.00 90.75 78 LYS A C 1
ATOM 580 O O . LYS A 1 78 ? 0.053 -23.789 2.433 1.00 90.75 78 LYS A O 1
ATOM 585 N N . LYS A 1 79 ? 0.386 -26.012 2.422 1.00 71.88 79 LYS A N 1
ATOM 586 C CA . LYS A 1 79 ? -0.137 -26.261 3.776 1.00 71.88 79 LYS A CA 1
ATOM 587 C C . LYS A 1 79 ? 0.766 -25.839 4.943 1.00 71.88 79 LYS A C 1
ATOM 589 O O . LYS A 1 79 ? 0.379 -26.080 6.074 1.00 71.88 79 LYS A O 1
ATOM 594 N N . ASP A 1 80 ? 1.867 -25.129 4.707 1.00 62.84 80 ASP A N 1
ATOM 595 C CA . ASP A 1 80 ? 2.757 -24.676 5.781 1.00 62.84 80 ASP A CA 1
ATOM 596 C C . ASP A 1 80 ? 3.174 -23.214 5.601 1.00 62.84 80 ASP A C 1
ATOM 598 O O . ASP A 1 80 ? 4.220 -22.902 5.035 1.00 62.84 80 ASP A O 1
ATOM 602 N N . VAL A 1 81 ? 2.344 -22.314 6.128 1.00 55.69 81 VAL A N 1
ATOM 603 C CA . VAL A 1 81 ? 2.784 -21.033 6.691 1.00 55.69 81 VAL A CA 1
ATOM 604 C C . VAL A 1 81 ? 1.968 -20.851 7.965 1.00 55.69 81 VAL A C 1
ATOM 606 O O . VAL A 1 81 ? 0.772 -20.577 7.913 1.00 55.69 81 VAL A O 1
ATOM 609 N N . ILE A 1 82 ? 2.605 -21.084 9.110 1.00 49.84 82 ILE A N 1
ATOM 610 C CA . ILE A 1 82 ? 2.062 -20.773 10.435 1.00 49.84 82 ILE A CA 1
ATOM 611 C C . ILE A 1 82 ? 1.573 -19.314 10.390 1.00 49.84 82 ILE A C 1
ATOM 613 O O . ILE A 1 82 ? 2.385 -18.442 10.063 1.00 49.84 82 ILE A O 1
ATOM 617 N N . PRO A 1 83 ? 0.291 -19.007 10.667 1.00 46.88 83 PRO A N 1
ATOM 618 C CA . PRO A 1 83 ? -0.114 -17.621 10.838 1.00 46.88 83 PRO A CA 1
ATOM 619 C C . PRO A 1 83 ? 0.682 -17.059 12.020 1.00 46.88 83 PRO A C 1
ATOM 621 O O . PRO A 1 83 ? 0.646 -17.618 13.116 1.00 46.88 83 PRO A O 1
ATOM 624 N N . ASN A 1 84 ? 1.472 -16.014 11.765 1.00 40.00 84 ASN A N 1
ATOM 625 C CA . ASN A 1 84 ? 2.200 -15.279 12.799 1.00 40.00 84 ASN A CA 1
ATOM 626 C C . ASN A 1 84 ? 1.205 -14.883 13.917 1.00 40.00 84 ASN A C 1
ATOM 628 O O . ASN A 1 84 ? 0.098 -14.467 13.560 1.00 40.00 84 ASN A O 1
ATOM 632 N N . PRO A 1 85 ? 1.544 -15.050 15.213 1.00 45.44 85 PRO A N 1
ATOM 633 C CA . PRO A 1 85 ? 0.694 -14.612 16.323 1.00 45.44 85 PRO A CA 1
ATOM 634 C C . PRO A 1 85 ? 0.273 -13.140 16.228 1.00 45.44 85 PRO A C 1
ATOM 636 O O . PRO A 1 85 ? 1.050 -12.323 15.677 1.00 45.44 85 PRO A O 1
#